Protein AF-A0A838NK47-F1 (afdb_monomer_lite)

Foldseek 3Di:
DKDFAQAQAWDWDKDKQFDPAAKDWPDKPFDWDDPDRGIIIGTDTAGHRGMDDIDTDMDRPD

Secondary structure (DSSP, 8-state):
-EEE--SSS-EEEEEEEE-SS-EEEEEESS-EEE-SSSEEEEEEEE-TT-EEE--EEEEE--

Radius of gyration: 12.84 Å; chains: 1; bounding box: 25×15×36 Å

pLDDT: mean 89.7, std 4.54, range [60.72, 94.12]

Structure (mmCIF, N/CA/C/O backbone):
data_AF-A0A838NK47-F1
#
_entry.id   AF-A0A838NK47-F1
#
loop_
_atom_site.group_PDB
_atom_site.id
_atom_site.type_symbol
_atom_site.label_atom_id
_atom_site.label_alt_id
_atom_site.label_comp_id
_atom_site.label_asym_id
_atom_site.label_entity_id
_atom_site.label_seq_id
_atom_site.pdbx_PDB_ins_code
_atom_site.Cartn_x
_atom_site.Cartn_y
_atom_site.Cartn_z
_atom_site.occupancy
_atom_site.B_iso_or_equiv
_atom_site.auth_seq_id
_atom_site.auth_comp_id
_atom_site.auth_asym_id
_atom_site.auth_atom_id
_atom_site.pdbx_PDB_model_num
ATOM 1 N N . MET A 1 1 ? -0.886 -6.957 0.129 1.00 86.62 1 MET A N 1
ATOM 2 C CA . MET A 1 1 ? -0.336 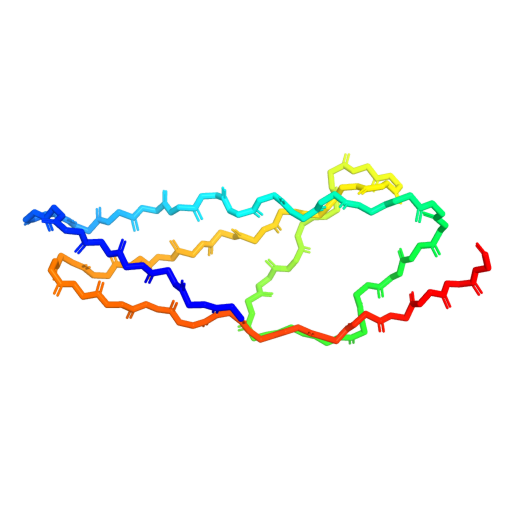-6.779 1.490 1.00 86.62 1 MET A CA 1
ATOM 3 C C . MET A 1 1 ? -1.437 -6.272 2.408 1.00 86.62 1 MET A C 1
ATOM 5 O O . MET A 1 1 ? -2.256 -5.488 1.942 1.00 86.62 1 MET A O 1
ATOM 9 N N . THR A 1 2 ? -1.452 -6.675 3.680 1.00 90.06 2 THR A N 1
ATOM 10 C CA . THR A 1 2 ? -2.432 -6.201 4.675 1.00 90.06 2 THR A CA 1
ATOM 11 C C . THR A 1 2 ? -1.710 -5.515 5.830 1.00 90.06 2 THR A C 1
ATOM 13 O O . THR A 1 2 ? -0.748 -6.061 6.363 1.00 90.06 2 THR A O 1
ATOM 16 N N . VAL A 1 3 ? -2.163 -4.317 6.198 1.00 89.31 3 VAL A N 1
ATOM 17 C CA . VAL A 1 3 ? -1.638 -3.510 7.305 1.00 89.31 3 VAL A CA 1
ATOM 18 C C . VAL A 1 3 ? -2.686 -3.465 8.404 1.00 89.31 3 VAL A C 1
ATOM 20 O O . VAL A 1 3 ? -3.848 -3.166 8.133 1.00 89.31 3 VAL A O 1
ATOM 23 N N . ARG A 1 4 ? -2.274 -3.734 9.642 1.00 90.69 4 ARG A N 1
ATOM 24 C CA . ARG A 1 4 ? -3.155 -3.722 10.813 1.00 90.69 4 ARG A CA 1
ATOM 25 C C . ARG A 1 4 ? -2.746 -2.613 11.758 1.00 90.69 4 ARG A C 1
ATOM 27 O O . ARG A 1 4 ? -1.560 -2.450 12.033 1.00 90.69 4 ARG A O 1
ATOM 34 N N . ASN A 1 5 ? -3.725 -1.877 12.257 1.00 91.31 5 ASN A N 1
ATOM 35 C CA . ASN A 1 5 ? -3.523 -0.822 13.230 1.00 91.31 5 ASN A CA 1
ATOM 36 C C . ASN A 1 5 ? -4.088 -1.268 14.577 1.00 91.31 5 ASN A C 1
ATOM 38 O O . ASN A 1 5 ? -5.297 -1.382 14.748 1.00 91.31 5 ASN A O 1
ATOM 42 N N . ALA A 1 6 ? -3.199 -1.518 15.534 1.00 90.50 6 ALA A N 1
ATOM 43 C CA . ALA A 1 6 ? -3.577 -1.892 16.893 1.00 90.50 6 ALA A CA 1
ATOM 44 C C . ALA A 1 6 ? -3.872 -0.678 17.793 1.00 90.50 6 ALA A C 1
ATOM 46 O O . ALA A 1 6 ? -4.269 -0.865 18.939 1.00 90.50 6 ALA A O 1
ATOM 47 N N . THR A 1 7 ? -3.671 0.548 17.306 1.00 87.50 7 THR A N 1
ATOM 48 C CA . THR A 1 7 ? -3.913 1.777 18.065 1.00 87.50 7 THR A CA 1
ATOM 49 C C . THR A 1 7 ? -5.395 2.149 18.055 1.00 87.50 7 THR A C 1
ATOM 51 O O . THR A 1 7 ? -6.139 1.828 17.127 1.00 87.50 7 THR A O 1
ATOM 54 N N . ASP A 1 8 ? -5.812 2.877 19.089 1.00 90.19 8 ASP A N 1
ATOM 55 C CA . ASP A 1 8 ? -7.171 3.403 19.262 1.00 90.19 8 ASP A CA 1
ATOM 56 C C . ASP A 1 8 ? -7.455 4.675 18.435 1.00 90.19 8 ASP A C 1
ATOM 58 O O . ASP A 1 8 ? -8.510 5.290 18.564 1.00 90.19 8 ASP A O 1
ATOM 62 N N . SER A 1 9 ? -6.535 5.071 17.552 1.00 91.06 9 SER A N 1
ATOM 63 C CA . SER A 1 9 ? -6.675 6.211 16.646 1.00 91.06 9 SER A CA 1
ATOM 64 C C . SER A 1 9 ? -6.417 5.800 15.199 1.00 91.06 9 SER A C 1
ATOM 66 O O . SER A 1 9 ? -5.745 4.804 14.925 1.00 91.06 9 SER A O 1
ATOM 68 N N . VAL A 1 10 ? -6.974 6.558 14.248 1.00 91.38 10 VAL A N 1
ATOM 69 C CA . VAL A 1 10 ? -6.695 6.339 12.824 1.00 91.38 10 VAL A CA 1
ATOM 70 C C . VAL A 1 10 ? -5.217 6.612 12.554 1.00 91.38 10 VAL A C 1
ATOM 72 O O . VAL A 1 10 ? -4.697 7.666 12.918 1.00 91.38 10 VAL A O 1
ATOM 75 N N . ALA A 1 11 ? -4.546 5.671 11.899 1.00 93.62 11 ALA A N 1
ATOM 76 C CA . ALA A 1 11 ? -3.140 5.796 11.552 1.00 93.62 11 ALA A CA 1
ATOM 77 C C . ALA A 1 11 ? -2.983 5.890 10.038 1.00 93.62 11 ALA A C 1
ATOM 79 O O . ALA A 1 11 ? -3.721 5.274 9.266 1.00 93.62 11 ALA A O 1
ATOM 80 N N . THR A 1 12 ? -1.999 6.671 9.612 1.00 93.19 12 THR A N 1
ATOM 81 C CA . THR A 1 12 ? -1.548 6.683 8.225 1.00 93.19 12 THR A CA 1
ATOM 82 C C . THR A 1 12 ? -0.193 6.003 8.187 1.00 93.19 12 THR A C 1
ATOM 84 O O . THR A 1 12 ? 0.767 6.511 8.758 1.00 93.19 12 THR A O 1
ATOM 87 N N . VAL A 1 13 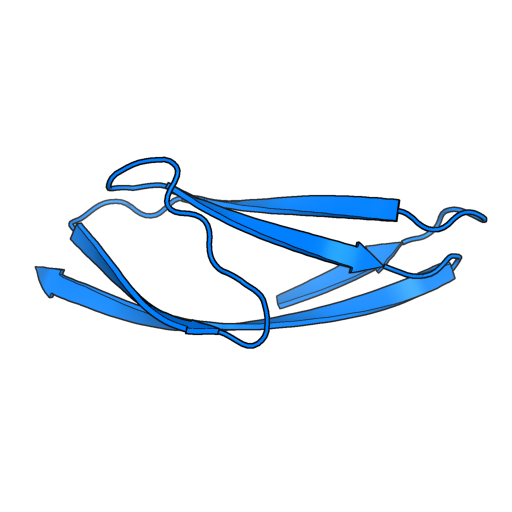? -0.137 4.834 7.560 1.00 91.06 13 VAL A N 1
ATOM 88 C CA . VAL A 1 13 ? 1.076 4.029 7.446 1.00 91.06 13 VAL A CA 1
ATOM 89 C C . VAL A 1 13 ? 1.664 4.241 6.060 1.00 91.06 13 VAL A C 1
ATOM 91 O O . VAL A 1 13 ? 1.019 3.952 5.051 1.00 91.06 13 VAL A O 1
ATOM 94 N N . ASP A 1 14 ? 2.894 4.742 6.019 1.00 93.25 14 ASP A N 1
ATOM 95 C CA . ASP A 1 14 ? 3.672 4.831 4.791 1.00 93.25 14 ASP A CA 1
ATOM 96 C C . ASP A 1 14 ? 4.351 3.477 4.548 1.00 93.25 14 ASP A C 1
ATOM 98 O O . ASP A 1 14 ? 5.307 3.098 5.222 1.00 93.25 14 ASP A O 1
ATOM 102 N N . VAL A 1 15 ? 3.831 2.727 3.582 1.00 92.06 15 VAL A N 1
ATOM 103 C CA . VAL A 1 15 ? 4.414 1.462 3.136 1.00 92.06 15 VAL A CA 1
ATOM 104 C C . VAL A 1 15 ? 5.431 1.769 2.052 1.00 92.06 15 VAL A C 1
ATOM 106 O O . VAL A 1 15 ? 5.063 2.283 0.996 1.00 92.06 15 VAL A O 1
ATOM 109 N N . ILE A 1 16 ? 6.698 1.450 2.304 1.00 92.88 16 ILE A N 1
ATOM 110 C CA . ILE A 1 16 ? 7.777 1.618 1.331 1.00 92.88 16 ILE A CA 1
ATO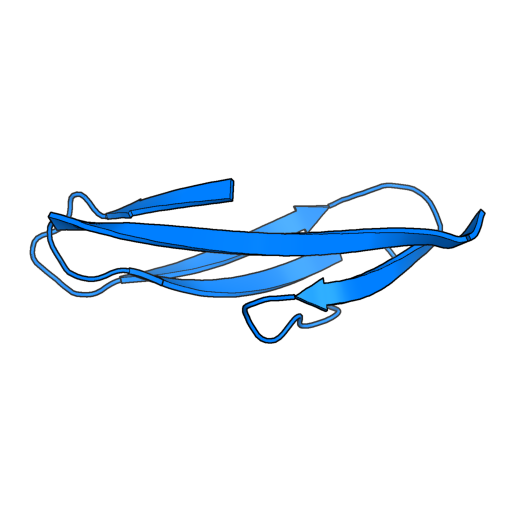M 111 C C . ILE A 1 16 ? 8.124 0.248 0.762 1.00 92.88 16 ILE A C 1
ATOM 113 O O . ILE A 1 16 ? 8.691 -0.598 1.445 1.00 92.88 16 ILE A O 1
ATOM 117 N N . GLU A 1 17 ? 7.789 0.053 -0.507 1.00 89.81 17 GLU A N 1
ATOM 118 C CA . GLU A 1 17 ? 8.223 -1.102 -1.279 1.00 89.81 17 GLU A CA 1
ATOM 119 C C . GLU A 1 17 ? 9.553 -0.769 -1.945 1.00 89.81 17 GLU A C 1
ATOM 121 O O . GLU A 1 17 ? 9.621 0.117 -2.803 1.00 89.81 17 GLU A O 1
ATOM 126 N N . GLU A 1 18 ? 10.600 -1.488 -1.552 1.00 91.06 18 GLU A N 1
ATOM 127 C CA . GLU A 1 18 ? 11.918 -1.412 -2.168 1.00 91.06 18 GLU A CA 1
ATOM 128 C C . GLU A 1 18 ? 12.180 -2.667 -2.995 1.00 91.06 18 GLU A C 1
ATOM 130 O O . GLU A 1 18 ? 12.057 -3.788 -2.500 1.00 91.06 18 GLU A O 1
ATOM 135 N N . ARG A 1 19 ? 12.543 -2.483 -4.266 1.00 86.38 19 ARG A N 1
ATOM 136 C CA . ARG A 1 19 ? 12.957 -3.571 -5.154 1.00 86.38 19 ARG A CA 1
ATOM 137 C C . ARG A 1 19 ? 14.103 -3.111 -6.042 1.00 86.38 19 ARG A C 1
ATOM 139 O O . ARG A 1 19 ? 14.057 -2.011 -6.595 1.00 86.38 19 ARG A O 1
ATOM 146 N N . ALA A 1 20 ? 15.114 -3.965 -6.164 1.00 83.56 20 ALA A N 1
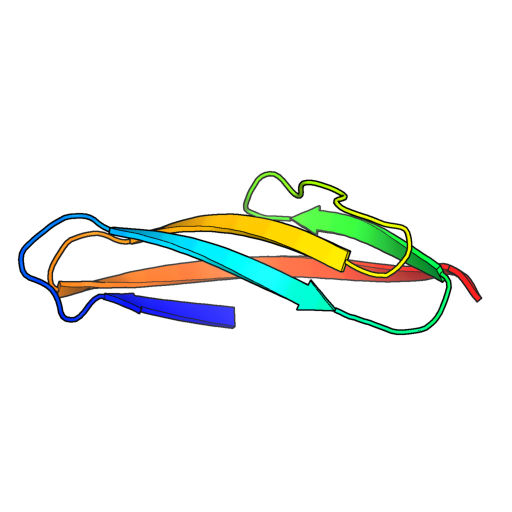ATOM 147 C CA . ALA A 1 20 ? 16.224 -3.775 -7.088 1.00 83.56 20 ALA A CA 1
ATOM 148 C C . ALA A 1 20 ? 15.781 -4.024 -8.541 1.00 83.56 20 ALA A C 1
ATOM 150 O O . ALA A 1 20 ? 14.850 -4.793 -8.785 1.00 83.56 20 ALA A O 1
ATOM 151 N N . GLY A 1 21 ? 16.473 -3.390 -9.489 1.00 82.62 21 GLY A N 1
ATOM 152 C CA . GLY A 1 21 ? 16.111 -3.398 -10.910 1.00 82.62 21 GLY A CA 1
ATOM 153 C C . GLY A 1 21 ? 15.129 -2.287 -11.274 1.00 82.62 21 GLY A C 1
ATOM 154 O O . GLY A 1 21 ? 14.635 -1.564 -10.405 1.00 82.62 21 GLY A O 1
ATOM 155 N N . GLU A 1 22 ? 14.864 -2.122 -12.569 1.00 84.38 22 GLU A N 1
ATOM 156 C CA . GLU A 1 22 ? 13.866 -1.160 -13.027 1.00 84.38 22 GLU A CA 1
ATOM 157 C C . GLU A 1 22 ? 12.481 -1.806 -12.994 1.00 84.38 22 GLU A C 1
ATOM 159 O O . GLU A 1 22 ? 12.253 -2.890 -13.533 1.00 84.38 22 GLU A O 1
ATOM 164 N 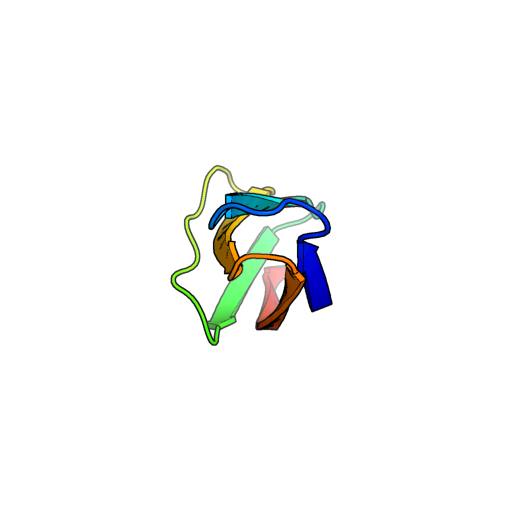N . TRP A 1 23 ? 11.524 -1.146 -12.349 1.00 88.69 23 TRP A N 1
ATOM 165 C CA . TRP A 1 23 ? 10.153 -1.631 -12.270 1.00 88.69 23 TRP A CA 1
ATOM 166 C C . TRP A 1 23 ? 9.152 -0.484 -12.285 1.00 88.69 23 TRP A C 1
ATOM 168 O O . TRP A 1 23 ? 9.446 0.654 -11.916 1.00 88.69 23 TRP A O 1
ATOM 178 N N . ALA A 1 24 ? 7.938 -0.804 -12.719 1.00 86.88 24 ALA A N 1
ATOM 179 C CA . ALA A 1 24 ? 6.835 0.137 -12.798 1.00 86.88 24 ALA A CA 1
ATOM 180 C C . ALA A 1 24 ? 5.575 -0.444 -12.157 1.00 86.88 24 ALA A C 1
ATOM 182 O O . ALA A 1 24 ? 5.270 -1.633 -12.294 1.00 86.88 24 ALA A O 1
ATOM 183 N N . VAL A 1 25 ? 4.815 0.416 -11.480 1.00 89.38 25 VAL A N 1
ATOM 184 C CA . VAL A 1 25 ? 3.479 0.085 -10.981 1.00 89.38 25 VAL A CA 1
ATOM 185 C C . VAL A 1 25 ? 2.507 0.165 -12.152 1.00 89.38 25 VAL A C 1
ATOM 187 O O . VAL A 1 25 ? 2.289 1.237 -12.705 1.00 89.38 25 VAL A O 1
ATOM 190 N N . LEU A 1 26 ? 1.925 -0.969 -12.539 1.00 90.69 26 LEU A N 1
ATOM 191 C CA . LEU A 1 26 ? 0.921 -1.026 -13.605 1.00 90.69 26 LEU A CA 1
ATOM 192 C C . LEU A 1 26 ? -0.465 -0.631 -13.100 1.00 90.69 26 LEU A C 1
ATOM 194 O O . LEU A 1 26 ? -1.255 -0.020 -13.810 1.00 90.69 26 LEU A O 1
ATOM 198 N N . SER A 1 27 ? -0.791 -1.057 -11.883 1.00 90.75 27 SER A N 1
ATOM 199 C CA . SER A 1 27 ? -2.092 -0.829 -11.267 1.00 90.75 27 SER A CA 1
ATOM 200 C C . SER A 1 27 ? -1.953 -0.952 -9.758 1.00 90.75 27 SER A C 1
ATOM 202 O O . SER A 1 27 ? -1.184 -1.781 -9.272 1.00 90.75 27 SER A O 1
ATOM 204 N N . SER A 1 28 ? -2.688 -0.136 -9.014 1.00 91.25 28 SER A N 1
ATOM 205 C CA . SER A 1 28 ? -2.701 -0.168 -7.557 1.00 91.25 28 SER A CA 1
ATOM 206 C C . SER A 1 28 ? -4.060 0.274 -7.036 1.00 91.25 28 SER A C 1
ATOM 208 O O . SER A 1 28 ? -4.694 1.153 -7.616 1.00 91.25 28 SER A O 1
ATOM 210 N N . SER A 1 29 ? -4.499 -0.334 -5.935 1.00 90.50 29 SER A N 1
ATOM 211 C CA . SER A 1 29 ? -5.705 0.069 -5.209 1.00 90.50 29 SER A CA 1
ATOM 212 C C . SER A 1 29 ? -5.538 1.412 -4.493 1.00 90.50 29 SER A C 1
ATOM 214 O O . SER A 1 29 ? -6.530 2.057 -4.175 1.00 90.50 29 SER A O 1
ATOM 216 N N . LEU A 1 30 ? -4.294 1.828 -4.233 1.00 90.06 30 LEU A N 1
ATOM 217 C CA . LEU A 1 30 ? -3.941 3.118 -3.637 1.00 90.06 30 LEU A CA 1
ATOM 218 C C . LEU A 1 30 ? -2.969 3.893 -4.537 1.00 90.06 30 LEU A C 1
ATOM 220 O O . LEU A 1 30 ? -2.203 3.265 -5.273 1.00 90.06 30 LEU A O 1
ATOM 224 N N . PRO A 1 31 ? -2.943 5.236 -4.465 1.00 90.88 31 PRO A N 1
ATOM 225 C CA . PRO A 1 31 ? -1.973 6.033 -5.204 1.00 90.88 31 PRO A CA 1
ATOM 226 C C . PRO A 1 31 ? -0.547 5.592 -4.863 1.00 90.88 31 PRO A C 1
ATOM 228 O O . PRO A 1 31 ? -0.160 5.528 -3.694 1.00 90.88 31 PRO A O 1
ATOM 231 N N . ALA A 1 32 ? 0.204 5.255 -5.908 1.00 90.06 32 ALA A N 1
ATOM 232 C CA . ALA A 1 32 ? 1.591 4.840 -5.819 1.00 90.06 32 ALA A CA 1
ATOM 233 C C . ALA A 1 32 ? 2.488 6.055 -6.054 1.00 90.06 32 ALA A C 1
ATOM 235 O O . ALA A 1 32 ? 2.447 6.666 -7.122 1.00 90.06 32 ALA A O 1
ATOM 236 N N . GLU A 1 33 ? 3.295 6.409 -5.066 1.00 92.19 33 GLU A N 1
ATOM 237 C CA . GLU A 1 33 ? 4.222 7.529 -5.155 1.00 92.19 33 GLU A CA 1
ATOM 238 C C . GLU A 1 33 ? 5.632 7.003 -5.420 1.00 92.19 33 GLU A C 1
ATOM 240 O O . GLU A 1 33 ? 6.223 6.319 -4.583 1.00 92.19 33 GLU A O 1
ATOM 245 N N . LYS A 1 34 ? 6.182 7.308 -6.596 1.00 88.94 34 LYS A N 1
ATOM 246 C CA . LYS A 1 34 ? 7.553 6.928 -6.940 1.00 88.94 34 LYS A CA 1
ATOM 247 C C . LYS A 1 34 ? 8.527 7.815 -6.162 1.00 88.94 34 LYS A C 1
ATOM 249 O O . LYS A 1 34 ? 8.656 8.995 -6.469 1.00 88.94 34 LYS A O 1
ATOM 254 N N . LEU A 1 35 ? 9.212 7.243 -5.172 1.00 90.12 35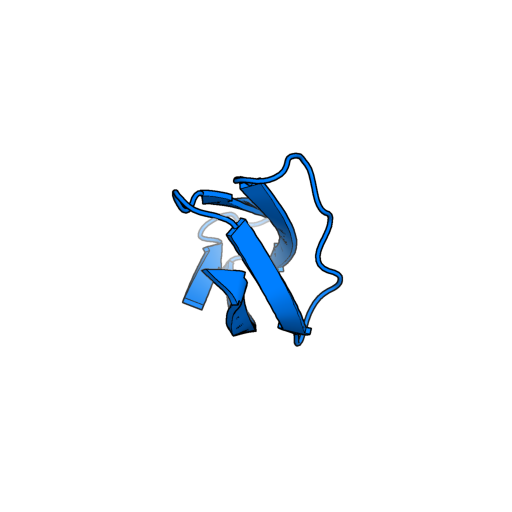 LEU A N 1
ATOM 255 C CA . LEU A 1 35 ? 10.242 7.947 -4.399 1.00 90.12 35 LEU A CA 1
ATOM 256 C C . LEU A 1 35 ? 11.603 7.895 -5.103 1.00 90.12 35 LEU A C 1
ATOM 258 O O . LEU A 1 35 ? 12.372 8.850 -5.050 1.00 90.12 35 LEU A O 1
ATOM 262 N N . SER A 1 36 ? 11.910 6.776 -5.761 1.00 87.56 36 SER A N 1
ATOM 263 C CA . SER A 1 36 ? 13.117 6.594 -6.574 1.00 87.56 36 SER A CA 1
ATOM 264 C C . SER A 1 36 ? 12.879 5.532 -7.654 1.00 87.56 36 SER A C 1
ATOM 266 O O . SER A 1 36 ? 11.779 4.995 -7.780 1.00 87.56 36 SER A O 1
ATOM 268 N N . SER A 1 37 ? 13.901 5.192 -8.443 1.00 83.50 37 SER A N 1
ATOM 269 C CA . SER A 1 37 ? 13.829 4.071 -9.395 1.00 83.50 37 SER A CA 1
ATOM 270 C C . SER A 1 37 ? 13.646 2.703 -8.727 1.00 83.50 37 SER A C 1
ATOM 272 O O . SER A 1 37 ? 13.211 1.773 -9.391 1.00 83.50 37 SER A O 1
ATOM 274 N N . THR A 1 38 ? 13.948 2.589 -7.430 1.00 88.06 38 THR A N 1
ATOM 275 C CA . THR A 1 38 ? 13.892 1.330 -6.669 1.00 88.06 38 THR A CA 1
ATOM 276 C C . THR A 1 38 ? 12.878 1.349 -5.530 1.00 88.06 38 THR A C 1
ATOM 278 O O . THR A 1 38 ? 12.632 0.306 -4.931 1.00 88.06 38 THR A O 1
ATOM 281 N N . ARG A 1 39 ? 12.288 2.508 -5.208 1.00 91.31 39 ARG A N 1
ATOM 282 C CA . ARG A 1 39 ? 11.358 2.674 -4.084 1.00 91.31 39 ARG A CA 1
ATOM 283 C C . ARG A 1 39 ? 10.047 3.311 -4.517 1.00 91.31 39 ARG A C 1
ATOM 285 O O . ARG A 1 39 ? 10.034 4.399 -5.095 1.00 91.31 39 ARG A O 1
ATOM 292 N N . THR A 1 40 ? 8.945 2.681 -4.125 1.00 92.69 40 THR A N 1
ATOM 293 C CA . THR A 1 40 ? 7.595 3.246 -4.233 1.00 92.69 40 THR A CA 1
ATOM 294 C C . THR A 1 40 ? 6.942 3.286 -2.863 1.00 92.69 40 THR A C 1
ATOM 296 O O . THR A 1 40 ? 7.022 2.325 -2.099 1.00 92.69 40 THR A O 1
ATOM 299 N N . ARG A 1 41 ? 6.271 4.397 -2.565 1.00 94.12 41 ARG A N 1
ATOM 300 C CA . ARG A 1 41 ? 5.486 4.584 -1.353 1.00 94.12 41 ARG A CA 1
ATOM 301 C C . ARG A 1 41 ? 3.998 4.423 -1.627 1.00 94.12 41 ARG A C 1
ATOM 303 O O . ARG A 1 41 ? 3.466 4.983 -2.582 1.00 94.12 41 ARG A O 1
ATOM 310 N N . PHE A 1 42 ? 3.325 3.728 -0.720 1.00 93.75 42 PHE A N 1
ATOM 311 C CA . PHE A 1 42 ? 1.873 3.657 -0.641 1.00 93.75 42 PHE A CA 1
ATOM 312 C C . PHE A 1 42 ? 1.429 4.184 0.715 1.00 93.75 42 PHE A C 1
ATOM 314 O O . PHE A 1 42 ? 1.842 3.678 1.757 1.00 93.75 42 PHE A O 1
ATOM 321 N N . ARG A 1 43 ? 0.567 5.198 0.703 1.00 93.00 43 ARG A N 1
ATOM 322 C CA . ARG A 1 43 ? 0.013 5.765 1.928 1.00 93.00 43 ARG A CA 1
ATOM 323 C C . ARG A 1 43 ? -1.278 5.048 2.294 1.00 93.00 43 ARG A C 1
ATOM 325 O O . ARG A 1 43 ? -2.306 5.261 1.654 1.00 93.00 43 ARG A O 1
ATOM 332 N N . VAL A 1 44 ? -1.229 4.210 3.323 1.00 92.56 44 VAL A N 1
ATOM 333 C CA . VAL A 1 44 ? -2.358 3.386 3.763 1.00 92.56 44 VAL A CA 1
ATOM 334 C C . VAL A 1 44 ? -3.006 4.014 4.985 1.00 92.56 44 VAL A C 1
ATOM 336 O O . VAL A 1 44 ? -2.411 4.063 6.059 1.00 92.56 44 VAL A O 1
ATOM 339 N N . LYS A 1 45 ? -4.242 4.489 4.837 1.00 92.75 45 LYS A N 1
ATOM 340 C CA . LYS A 1 45 ? -5.043 4.943 5.976 1.00 92.75 45 LYS A CA 1
ATOM 341 C C . LYS A 1 45 ? -5.720 3.733 6.611 1.00 92.75 45 LYS A C 1
ATOM 343 O O . LYS A 1 45 ? -6.555 3.098 5.972 1.00 92.75 45 LYS A O 1
ATOM 348 N N . VAL A 1 46 ? -5.363 3.422 7.852 1.00 92.19 46 VAL A N 1
ATOM 349 C CA . VAL A 1 46 ? -5.887 2.270 8.589 1.00 92.19 46 VAL A CA 1
ATOM 350 C C . VAL A 1 46 ? -6.742 2.770 9.759 1.00 92.19 46 VAL A C 1
ATOM 352 O O . VAL A 1 46 ? -6.237 3.538 10.587 1.00 92.19 46 VAL A O 1
ATOM 355 N N . PRO A 1 47 ? -8.029 2.384 9.847 1.00 90.12 47 PRO A N 1
ATOM 356 C CA . PRO A 1 47 ? -8.886 2.765 10.969 1.00 90.12 47 PRO A CA 1
ATOM 357 C C . PRO A 1 47 ? -8.334 2.254 12.307 1.00 90.12 47 PRO A C 1
ATOM 359 O O . PRO A 1 47 ? -7.528 1.322 12.343 1.00 90.12 47 PRO A O 1
ATOM 362 N N . ALA A 1 48 ? -8.750 2.888 13.405 1.00 91.62 48 ALA A N 1
ATOM 363 C CA . ALA A 1 48 ? -8.417 2.438 14.756 1.00 91.62 48 ALA A CA 1
ATOM 364 C C . ALA A 1 48 ? -8.858 0.982 14.954 1.00 91.62 48 ALA A C 1
ATOM 366 O O . ALA A 1 48 ? -9.963 0.624 14.542 1.00 91.62 48 ALA A O 1
ATOM 367 N N . ARG A 1 49 ? -7.999 0.154 15.562 1.00 90.00 49 ARG A N 1
ATOM 368 C CA . ARG A 1 49 ? -8.238 -1.288 15.787 1.00 90.00 49 ARG A CA 1
ATOM 369 C C . ARG A 1 49 ? -8.638 -2.075 14.529 1.00 90.00 49 ARG A C 1
ATOM 371 O O . ARG A 1 49 ? -9.251 -3.133 14.636 1.00 90.00 49 ARG A O 1
ATOM 378 N N . GLY A 1 50 ? -8.319 -1.561 13.343 1.00 91.69 50 GLY A N 1
ATOM 379 C CA . GLY A 1 50 ? -8.752 -2.129 12.075 1.00 91.69 50 GLY A CA 1
ATOM 380 C C . GLY A 1 50 ? -7.598 -2.515 11.165 1.00 91.69 50 GLY A C 1
ATOM 381 O O . GLY A 1 50 ? -6.419 -2.428 11.513 1.00 91.69 50 GLY A O 1
ATOM 382 N N . GLU A 1 51 ? -7.956 -2.936 9.960 1.00 91.50 51 GLU A N 1
ATOM 383 C CA . GLU A 1 51 ? -7.008 -3.380 8.948 1.00 91.50 51 GLU A CA 1
ATOM 384 C C . GLU A 1 51 ? -7.323 -2.725 7.605 1.00 91.50 51 GLU A C 1
ATOM 386 O O . GLU A 1 51 ? -8.469 -2.378 7.317 1.00 91.50 51 GLU A O 1
ATOM 391 N N . ALA A 1 52 ? -6.301 -2.556 6.773 1.00 92.75 52 ALA A N 1
ATOM 392 C CA . ALA A 1 52 ? -6.451 -2.109 5.399 1.00 92.75 52 ALA A CA 1
ATOM 393 C C . ALA A 1 52 ? -5.535 -2.919 4.483 1.00 92.75 52 ALA A C 1
ATOM 395 O O . ALA A 1 52 ? -4.382 -3.207 4.816 1.00 92.75 52 ALA A O 1
ATOM 396 N N . ALA A 1 53 ? -6.049 -3.271 3.309 1.00 90.88 53 ALA A N 1
ATOM 397 C CA . ALA A 1 53 ? -5.303 -4.010 2.307 1.00 90.88 53 ALA A CA 1
ATOM 398 C C . ALA A 1 53 ? -4.844 -3.088 1.174 1.00 90.88 53 ALA A C 1
ATOM 400 O O . ALA A 1 53 ? -5.602 -2.268 0.657 1.00 90.88 53 ALA A O 1
ATOM 401 N N . VAL A 1 54 ? -3.596 -3.275 0.760 1.00 91.31 54 VAL A N 1
ATOM 402 C CA . VAL A 1 54 ? -3.016 -2.684 -0.444 1.00 91.31 54 VAL A CA 1
ATOM 403 C C . VAL A 1 54 ? -2.751 -3.785 -1.449 1.00 91.31 54 VAL A C 1
ATOM 405 O O . VAL A 1 54 ? -2.027 -4.746 -1.165 1.00 91.31 54 VAL A O 1
ATOM 408 N N . THR A 1 55 ? -3.326 -3.624 -2.637 1.00 92.44 55 THR A N 1
ATOM 409 C CA . THR A 1 55 ? -3.126 -4.533 -3.763 1.00 92.44 55 THR A CA 1
ATOM 410 C C . THR A 1 55 ? -2.539 -3.746 -4.917 1.00 92.44 55 THR A C 1
ATOM 412 O O . THR A 1 55 ? -3.106 -2.744 -5.342 1.00 92.44 55 THR A O 1
ATOM 415 N N . TYR A 1 56 ? -1.403 -4.200 -5.429 1.00 91.62 56 TYR A N 1
ATOM 416 C CA . TYR A 1 56 ? -0.711 -3.553 -6.531 1.00 91.62 56 TYR A CA 1
ATOM 417 C C . TYR A 1 56 ? -0.106 -4.606 -7.449 1.00 91.62 56 TYR A C 1
ATOM 419 O O . TYR A 1 56 ? 0.266 -5.702 -7.027 1.00 91.62 56 TYR A O 1
ATOM 427 N N . ARG A 1 57 ? -0.042 -4.263 -8.731 1.00 91.44 57 ARG A N 1
ATOM 428 C CA . ARG A 1 57 ? 0.606 -5.046 -9.773 1.00 91.44 57 ARG A CA 1
ATOM 429 C C . ARG A 1 57 ? 1.804 -4.274 -10.271 1.00 91.44 57 ARG A C 1
ATOM 431 O O . ARG A 1 57 ? 1.681 -3.124 -10.693 1.00 91.44 57 ARG A O 1
ATOM 438 N N . LEU A 1 58 ? 2.947 -4.937 -10.227 1.00 90.31 58 LEU A N 1
ATOM 439 C CA . LEU A 1 58 ? 4.195 -4.414 -10.748 1.00 90.31 58 LEU A CA 1
ATOM 440 C C . LEU A 1 58 ? 4.575 -5.161 -12.013 1.00 90.31 58 LEU A C 1
ATOM 442 O O . LEU A 1 58 ? 4.285 -6.347 -12.163 1.00 90.31 58 LEU A O 1
ATOM 446 N N . ARG A 1 59 ? 5.270 -4.452 -12.890 1.00 88.69 59 ARG A N 1
ATOM 447 C CA . ARG A 1 59 ? 6.024 -5.018 -13.997 1.00 88.69 59 ARG A CA 1
ATOM 448 C C . ARG A 1 59 ? 7.494 -4.754 -13.732 1.00 88.69 59 ARG A C 1
ATOM 450 O O . ARG A 1 59 ? 7.879 -3.599 -13.562 1.00 88.69 59 ARG A O 1
ATOM 457 N N . ILE A 1 60 ? 8.286 -5.818 -13.728 1.00 87.81 60 ILE A N 1
ATOM 458 C CA . ILE A 1 60 ? 9.737 -5.698 -13.856 1.00 87.81 60 ILE A CA 1
ATOM 459 C C . ILE A 1 60 ? 9.992 -5.305 -15.304 1.00 87.81 60 ILE A C 1
ATOM 461 O O . ILE A 1 60 ? 9.421 -5.901 -16.223 1.00 87.81 60 ILE A O 1
ATOM 465 N N . VAL A 1 61 ? 10.728 -4.216 -15.477 1.00 84.06 61 VAL A N 1
ATOM 466 C CA . VAL A 1 61 ? 11.039 -3.677 -16.789 1.00 84.06 61 VAL A CA 1
ATOM 467 C C . VAL A 1 61 ? 12.185 -4.525 -17.321 1.00 84.06 61 VAL A C 1
ATOM 469 O O . VAL A 1 61 ? 11.870 -5.301 -18.214 1.00 84.06 61 VAL A O 1
ATOM 472 N N . TRP A 1 62 ? 13.384 -4.532 -16.712 1.00 60.72 62 TRP A N 1
ATOM 473 C CA . TRP A 1 62 ? 14.502 -5.448 -17.026 1.00 60.72 62 TRP A CA 1
ATOM 474 C C . TRP A 1 62 ? 15.496 -5.531 -15.858 1.00 60.72 62 TRP A C 1
ATOM 476 O O . TRP A 1 62 ? 15.597 -4.531 -15.104 1.00 60.72 62 TRP A O 1
#

Sequence (62 aa):
MTVRNATDSVATVDVIEERAGEWAVLSSSLPAEKLSSTRTRFRVKVPARGEAAVTYRLRIVW